Protein AF-A0A397V0S3-F1 (afdb_monomer_lite)

Organism: NCBI:txid44941

Structure (mmCIF, N/CA/C/O backbone):
data_AF-A0A397V0S3-F1
#
_entry.id   AF-A0A397V0S3-F1
#
loop_
_atom_site.group_PDB
_atom_site.id
_atom_site.type_symbol
_atom_site.label_atom_id
_atom_site.label_alt_id
_atom_site.label_comp_id
_atom_site.label_asym_id
_atom_site.label_entity_id
_atom_site.label_seq_id
_atom_site.pdbx_PDB_ins_code
_atom_site.Cartn_x
_atom_site.Cartn_y
_atom_site.Cartn_z
_atom_site.occupancy
_atom_site.B_iso_or_equiv
_atom_site.auth_seq_id
_atom_site.auth_comp_id
_atom_site.auth_asym_id
_atom_site.auth_atom_id
_atom_site.pdbx_PD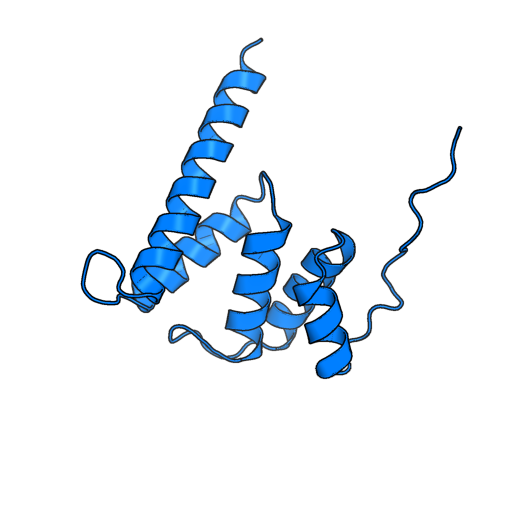B_model_num
ATOM 1 N N . MET A 1 1 ? 28.233 12.218 4.044 1.00 47.16 1 MET A N 1
ATOM 2 C CA . MET A 1 1 ? 27.952 11.152 5.044 1.00 47.16 1 MET A CA 1
ATOM 3 C C . MET A 1 1 ? 26.718 11.420 5.929 1.00 47.16 1 MET A C 1
ATOM 5 O O . MET A 1 1 ? 26.372 10.541 6.709 1.00 47.16 1 MET A O 1
ATOM 9 N N . PHE A 1 2 ? 26.013 12.561 5.813 1.00 43.94 2 PHE A N 1
ATOM 10 C CA . PHE A 1 2 ? 24.824 12.859 6.634 1.00 43.94 2 PHE A CA 1
ATOM 11 C C . PHE A 1 2 ? 23.475 12.532 5.961 1.00 43.94 2 PHE A C 1
ATOM 13 O O . PHE A 1 2 ? 22.545 12.204 6.698 1.00 43.94 2 PHE A O 1
ATOM 20 N N . GLU A 1 3 ? 23.361 12.529 4.621 1.00 48.47 3 GLU A N 1
ATOM 21 C CA . GLU A 1 3 ? 22.126 12.100 3.922 1.00 48.47 3 GLU A CA 1
ATOM 22 C C . GLU A 1 3 ? 21.644 10.713 4.376 1.00 48.47 3 GLU A C 1
ATOM 24 O O . GLU A 1 3 ? 20.478 10.530 4.711 1.00 48.47 3 GLU A O 1
ATOM 29 N N . ASN A 1 4 ? 22.566 9.754 4.487 1.00 51.44 4 ASN A N 1
ATOM 30 C CA . ASN A 1 4 ? 22.241 8.335 4.662 1.00 51.44 4 ASN A CA 1
ATOM 31 C C . ASN A 1 4 ? 21.581 8.007 6.025 1.00 51.44 4 ASN A C 1
ATOM 33 O O . ASN A 1 4 ? 20.850 7.028 6.171 1.00 51.44 4 ASN A O 1
ATOM 37 N N . ARG A 1 5 ? 21.808 8.838 7.057 1.00 49.22 5 ARG A N 1
ATOM 38 C CA . ARG A 1 5 ? 21.175 8.660 8.381 1.00 49.22 5 ARG A CA 1
ATOM 39 C C . ARG A 1 5 ? 19.757 9.211 8.435 1.00 49.22 5 ARG A C 1
ATOM 41 O O . ARG A 1 5 ? 18.913 8.603 9.084 1.00 49.22 5 ARG A O 1
ATOM 48 N N . LYS A 1 6 ? 19.510 10.340 7.764 1.00 52.59 6 LYS A N 1
ATOM 49 C CA . LYS A 1 6 ? 18.166 10.913 7.647 1.00 52.59 6 LYS A CA 1
ATOM 50 C C . LYS A 1 6 ? 17.281 9.981 6.833 1.00 52.59 6 LYS A C 1
ATOM 52 O O . LYS A 1 6 ? 16.215 9.616 7.297 1.00 52.59 6 LYS A O 1
ATOM 57 N N . GLU A 1 7 ? 17.786 9.497 5.702 1.00 56.88 7 GLU A N 1
ATOM 58 C CA . GLU A 1 7 ? 17.083 8.527 4.863 1.00 56.88 7 GLU A CA 1
ATOM 59 C C . GLU A 1 7 ? 16.694 7.261 5.644 1.00 56.88 7 GLU A C 1
ATOM 61 O O . GLU A 1 7 ? 15.538 6.857 5.631 1.00 56.88 7 GLU A O 1
ATOM 66 N N . LYS A 1 8 ? 17.622 6.660 6.402 1.00 53.94 8 LYS A N 1
ATOM 67 C CA . LYS A 1 8 ? 17.306 5.495 7.247 1.00 53.94 8 LYS A CA 1
ATOM 68 C C . LYS A 1 8 ? 16.245 5.802 8.314 1.00 53.94 8 LYS A C 1
ATOM 70 O O . LYS A 1 8 ? 15.444 4.928 8.627 1.00 53.94 8 LYS A O 1
ATOM 75 N N . TYR A 1 9 ? 16.260 7.004 8.887 1.00 54.59 9 TYR A N 1
ATOM 76 C CA . TYR A 1 9 ? 15.284 7.433 9.888 1.00 54.59 9 TYR A CA 1
ATOM 77 C C . TYR A 1 9 ? 13.882 7.593 9.285 1.00 54.59 9 TYR A C 1
ATOM 79 O O . TYR A 1 9 ? 12.935 7.051 9.848 1.00 54.59 9 TYR A O 1
ATOM 87 N N . TYR A 1 10 ? 13.770 8.236 8.118 1.00 56.25 10 TYR A N 1
ATOM 88 C CA . TYR A 1 10 ? 12.506 8.372 7.385 1.00 56.25 10 TYR A CA 1
ATOM 89 C C . TYR A 1 10 ? 11.912 7.003 7.029 1.00 56.25 10 TYR A C 1
ATOM 91 O O . TYR A 1 10 ? 10.782 6.715 7.410 1.00 56.25 10 TYR A O 1
ATOM 99 N N . LYS A 1 11 ? 12.727 6.068 6.515 1.00 58.22 11 LYS A N 1
ATOM 100 C CA . LYS A 1 11 ? 12.288 4.682 6.249 1.00 58.22 11 LYS A CA 1
ATOM 101 C C . LYS A 1 11 ? 11.705 3.974 7.477 1.00 58.22 11 LYS A C 1
ATOM 103 O O . LYS A 1 11 ? 10.759 3.201 7.364 1.00 58.22 11 LYS A O 1
ATOM 108 N N . VAL A 1 12 ? 12.297 4.181 8.656 1.00 59.50 12 VAL A N 1
ATOM 109 C CA . VAL A 1 12 ? 11.820 3.570 9.908 1.00 59.50 12 VAL A CA 1
ATOM 110 C C . VAL A 1 12 ? 10.531 4.238 10.389 1.00 59.50 12 VAL A C 1
ATOM 112 O O . VAL A 1 12 ? 9.621 3.532 10.818 1.00 59.50 12 VAL A O 1
ATOM 115 N N . TYR A 1 13 ? 10.442 5.565 10.299 1.00 63.47 13 TYR A N 1
ATOM 116 C CA . TYR A 1 13 ? 9.246 6.329 10.655 1.00 63.47 13 TYR A CA 1
ATOM 117 C C . TYR A 1 13 ? 8.043 5.920 9.792 1.00 63.47 13 TYR A C 1
ATOM 119 O O . TYR A 1 13 ? 7.010 5.529 10.326 1.00 63.47 13 TYR A O 1
ATOM 127 N N . GLU A 1 14 ? 8.223 5.861 8.476 1.00 64.62 14 GLU A N 1
ATOM 128 C CA . GLU A 1 14 ? 7.186 5.488 7.508 1.00 64.62 14 GLU A CA 1
ATOM 129 C C . GLU A 1 14 ? 6.689 4.042 7.695 1.00 64.62 14 GLU A C 1
ATOM 131 O O . GLU A 1 14 ? 5.486 3.771 7.633 1.00 64.62 14 GLU A O 1
ATOM 136 N N . LEU A 1 15 ? 7.592 3.096 7.995 1.00 64.31 15 LEU A N 1
ATOM 137 C CA . LEU A 1 15 ? 7.217 1.716 8.329 1.00 64.31 15 LEU A CA 1
ATOM 138 C C . LEU A 1 15 ? 6.378 1.652 9.609 1.00 64.31 15 LEU A C 1
ATOM 140 O O . LEU A 1 15 ? 5.401 0.904 9.661 1.00 64.31 15 LEU A O 1
ATOM 144 N N . ILE A 1 16 ? 6.741 2.421 10.637 1.00 70.12 16 ILE A N 1
ATOM 145 C CA . ILE A 1 16 ? 5.974 2.494 11.886 1.00 70.12 16 ILE A CA 1
ATOM 146 C C . ILE A 1 16 ? 4.582 3.072 11.613 1.00 70.12 16 ILE A C 1
ATOM 148 O O . ILE A 1 16 ? 3.600 2.484 12.065 1.00 70.12 16 ILE A O 1
ATOM 152 N N . THR A 1 17 ? 4.481 4.147 10.829 1.00 72.94 17 THR A N 1
ATOM 153 C CA . THR A 1 17 ? 3.211 4.770 10.416 1.00 72.94 17 THR A CA 1
ATOM 154 C C . THR A 1 17 ? 2.314 3.776 9.672 1.00 72.94 17 THR A C 1
ATOM 156 O O . THR A 1 17 ? 1.139 3.621 10.017 1.00 72.94 17 THR A O 1
ATOM 159 N N . TYR A 1 18 ? 2.871 3.010 8.727 1.00 73.75 18 TYR A N 1
ATOM 160 C CA . TYR A 1 18 ? 2.148 1.947 8.020 1.00 73.75 18 TYR A CA 1
ATOM 161 C C . TYR A 1 18 ? 1.638 0.849 8.960 1.00 73.75 18 TYR A C 1
ATOM 163 O O . TYR A 1 18 ? 0.458 0.493 8.921 1.00 73.75 18 TYR A O 1
ATOM 171 N N . TRP A 1 19 ? 2.514 0.280 9.794 1.00 73.88 19 TRP A N 1
ATOM 172 C CA . TRP A 1 19 ? 2.132 -0.826 10.676 1.00 73.88 19 TRP A CA 1
ATOM 173 C C . TRP A 1 19 ? 1.142 -0.378 11.741 1.00 73.88 19 TRP A C 1
ATOM 175 O O . TRP A 1 19 ? 0.224 -1.124 12.068 1.00 73.88 19 TRP A O 1
ATOM 185 N N . TYR A 1 20 ? 1.275 0.851 12.233 1.00 78.00 20 TYR A N 1
ATOM 186 C CA . TYR A 1 20 ? 0.320 1.429 13.162 1.00 78.00 20 TYR A CA 1
ATOM 187 C C . TYR A 1 20 ? -1.056 1.608 12.518 1.00 78.00 20 TYR A C 1
ATOM 189 O O . TYR A 1 20 ? -2.054 1.179 13.093 1.00 78.00 20 TYR A O 1
ATOM 197 N N . SER A 1 21 ? -1.109 2.128 11.290 1.00 77.75 21 SER A N 1
ATOM 198 C CA . SER A 1 21 ? -2.347 2.184 10.509 1.00 77.75 21 SER A CA 1
ATOM 199 C C . SER A 1 21 ? -2.966 0.796 10.300 1.00 77.75 21 SER A C 1
ATOM 201 O O . SER A 1 21 ? -4.160 0.597 10.528 1.00 77.75 21 SER A O 1
ATOM 203 N N . TYR A 1 22 ? -2.148 -0.200 9.949 1.00 73.12 22 TYR A N 1
ATOM 204 C CA . TYR A 1 22 ? -2.599 -1.582 9.800 1.00 73.12 22 TYR A CA 1
ATOM 205 C C . TYR A 1 22 ? -3.176 -2.142 11.104 1.00 73.12 22 TYR A C 1
ATOM 207 O O . TYR A 1 22 ? -4.235 -2.764 11.082 1.00 73.12 22 TYR A O 1
ATOM 215 N N . TYR A 1 23 ? -2.529 -1.906 12.244 1.00 78.69 23 TYR A N 1
ATOM 216 C CA . TYR A 1 23 ? -3.043 -2.354 13.536 1.00 78.69 23 TYR A CA 1
ATOM 217 C C . TYR A 1 23 ? -4.357 -1.674 13.905 1.00 78.69 23 TYR A C 1
ATOM 219 O O . TYR A 1 23 ? -5.271 -2.359 14.358 1.00 78.69 23 TYR A O 1
ATOM 227 N N . LEU A 1 24 ? -4.487 -0.373 13.639 1.00 81.00 24 LEU A N 1
ATOM 228 C CA . LEU A 1 24 ? -5.737 0.361 13.828 1.00 81.00 24 LEU A CA 1
ATOM 229 C C . LEU A 1 24 ? -6.857 -0.148 12.918 1.00 81.00 24 LEU A C 1
ATOM 231 O O . LEU A 1 24 ? -7.986 -0.236 13.375 1.00 81.00 24 LEU A O 1
ATOM 235 N N . HIS A 1 25 ? -6.560 -0.528 11.674 1.00 74.50 25 HIS A N 1
ATOM 236 C CA . HIS A 1 25 ? -7.523 -1.157 10.763 1.00 74.50 25 HIS A CA 1
ATOM 237 C C . HIS A 1 25 ? -7.917 -2.569 11.220 1.00 74.50 25 HIS A C 1
ATOM 239 O O . HIS A 1 25 ? -9.071 -2.958 11.124 1.00 74.50 25 HIS A O 1
ATOM 245 N N . GLN A 1 26 ? -6.972 -3.366 11.711 1.00 75.12 26 GLN A N 1
ATOM 246 C CA . GLN A 1 26 ? -7.261 -4.740 12.128 1.00 75.12 26 GLN A CA 1
ATOM 247 C C . GLN A 1 26 ? -7.802 -4.837 13.566 1.00 75.12 26 GLN A C 1
ATOM 249 O O . GLN A 1 26 ? -8.148 -5.933 14.004 1.00 75.12 26 GLN A O 1
ATOM 254 N N . GLY A 1 27 ? -7.830 -3.735 14.326 1.00 80.00 27 GLY A N 1
ATOM 255 C CA . GLY A 1 27 ? -8.138 -3.754 15.762 1.00 80.00 27 GLY A CA 1
ATOM 256 C C . GLY A 1 27 ? -7.120 -4.562 16.581 1.00 80.00 27 GLY A C 1
ATOM 257 O O . GLY A 1 27 ? -7.462 -5.186 17.587 1.00 80.00 27 GLY A O 1
ATOM 258 N N . ILE A 1 28 ? -5.862 -4.622 16.133 1.00 76.81 28 ILE A N 1
ATOM 259 C CA . ILE A 1 28 ? -4.807 -5.383 16.812 1.00 76.81 28 ILE A CA 1
ATOM 260 C C . ILE A 1 28 ? -4.216 -4.516 17.924 1.00 76.81 28 ILE A C 1
ATOM 262 O O . ILE A 1 28 ? -3.637 -3.464 17.666 1.00 76.81 28 ILE A O 1
ATOM 266 N N . GLY A 1 29 ? -4.322 -4.980 19.171 1.00 71.31 29 GLY A N 1
ATOM 267 C CA . GLY A 1 29 ? -3.753 -4.285 20.332 1.00 71.31 29 GLY A CA 1
ATOM 268 C C . GLY A 1 29 ? -4.564 -3.079 20.825 1.00 71.31 29 GLY A C 1
ATOM 269 O O . GLY A 1 29 ? -4.081 -2.342 21.680 1.00 71.31 29 GLY A O 1
ATOM 270 N N . GLY A 1 30 ? -5.787 -2.882 20.322 1.00 79.38 30 GLY A N 1
ATOM 271 C CA . GLY A 1 30 ? -6.693 -1.804 20.721 1.00 79.38 30 GLY A CA 1
ATOM 272 C C . GLY A 1 30 ? -7.972 -1.779 19.874 1.00 79.38 30 GLY A C 1
ATOM 273 O O . GLY A 1 30 ? -8.102 -2.587 18.955 1.00 79.38 30 GLY A O 1
ATOM 274 N N . PRO A 1 31 ? -8.931 -0.885 20.178 1.00 77.75 31 PRO A N 1
ATOM 275 C CA . PRO A 1 31 ? -10.124 -0.716 19.355 1.00 77.75 31 PRO A CA 1
ATOM 276 C C . PRO A 1 31 ? -9.757 -0.262 17.938 1.00 77.75 31 PRO A C 1
ATOM 278 O O . PRO A 1 31 ? -8.801 0.490 17.743 1.00 77.75 31 PRO A O 1
ATOM 281 N N . GLU A 1 32 ? -10.532 -0.728 16.960 1.00 80.31 32 GLU A N 1
ATOM 282 C CA . GLU A 1 32 ? -10.382 -0.328 15.564 1.00 80.31 32 GLU A CA 1
ATOM 283 C C . GLU A 1 32 ? -10.620 1.185 15.403 1.00 80.31 32 GLU A C 1
ATOM 285 O O . GLU A 1 32 ? -11.607 1.716 15.91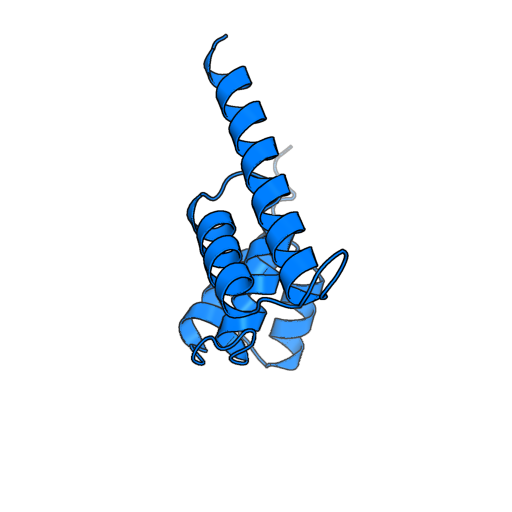4 1.00 80.31 32 GLU A O 1
ATOM 290 N N . ASP A 1 33 ? -9.740 1.865 14.665 1.00 82.12 33 ASP A N 1
ATOM 291 C CA . ASP A 1 33 ? -9.869 3.287 14.322 1.00 82.12 33 ASP A CA 1
ATOM 292 C C . ASP A 1 33 ? -9.602 3.478 12.826 1.00 82.12 33 ASP A C 1
ATOM 294 O O . ASP A 1 33 ? -8.476 3.715 12.374 1.00 82.12 33 ASP A O 1
ATOM 298 N N . LYS A 1 34 ? -10.667 3.309 12.038 1.00 76.69 34 LYS A N 1
ATOM 299 C CA . LYS A 1 34 ? -10.617 3.389 10.573 1.00 76.69 34 LYS A CA 1
ATOM 300 C C . LYS A 1 34 ? -10.232 4.780 10.082 1.00 76.69 34 LYS A C 1
ATOM 302 O O . LYS A 1 34 ? -9.514 4.881 9.088 1.00 76.69 34 LYS A O 1
ATOM 307 N N . ASP A 1 35 ? -10.679 5.825 10.773 1.00 78.94 35 ASP A N 1
ATOM 308 C CA . ASP A 1 35 ? -10.454 7.208 10.358 1.00 78.94 35 ASP A CA 1
ATOM 309 C C . ASP A 1 35 ? -8.973 7.557 10.520 1.00 78.94 35 ASP A C 1
ATOM 311 O O . ASP A 1 35 ? -8.327 7.990 9.560 1.00 78.94 35 ASP A O 1
ATOM 315 N N . LYS A 1 36 ? -8.392 7.235 11.679 1.00 78.75 36 LYS A N 1
ATOM 316 C CA . LYS A 1 36 ? -6.960 7.415 11.930 1.00 78.75 36 LYS A CA 1
ATOM 317 C C . LYS A 1 36 ? -6.092 6.517 11.051 1.00 78.75 36 LYS A C 1
ATOM 319 O O . LYS A 1 36 ? -5.060 6.959 10.549 1.00 78.75 36 LYS A O 1
ATOM 324 N N . ALA A 1 37 ? -6.512 5.274 10.801 1.00 77.25 37 ALA A N 1
ATOM 325 C CA . ALA A 1 37 ? -5.824 4.403 9.849 1.00 77.25 37 ALA A CA 1
ATOM 326 C C . ALA A 1 37 ? -5.784 5.029 8.442 1.00 77.25 37 ALA A C 1
ATOM 328 O O . ALA A 1 37 ? -4.740 5.023 7.785 1.00 77.25 37 ALA A O 1
ATOM 329 N N . SER A 1 38 ? -6.898 5.614 7.992 1.00 71.44 38 SER A N 1
ATOM 330 C CA . SER A 1 38 ? -7.004 6.250 6.676 1.00 71.44 38 SER A CA 1
ATOM 331 C C . SER A 1 38 ? -6.053 7.444 6.507 1.00 71.44 38 SER A C 1
ATOM 333 O O . SER A 1 38 ? -5.470 7.616 5.435 1.00 71.44 38 SER A O 1
ATOM 335 N N . GLU A 1 39 ? -5.862 8.243 7.558 1.00 79.00 39 GLU A N 1
ATOM 336 C CA . GLU A 1 39 ? -4.955 9.395 7.573 1.00 79.00 39 GLU A CA 1
ATOM 337 C C . GLU A 1 39 ? -3.495 8.944 7.475 1.00 79.00 39 GLU A C 1
ATOM 339 O O . GLU A 1 39 ? -2.781 9.349 6.558 1.00 79.00 39 GLU A O 1
ATOM 344 N N . LEU A 1 40 ? -3.098 8.002 8.330 1.00 76.44 40 LEU A N 1
ATOM 345 C CA . LEU A 1 40 ? -1.742 7.449 8.361 1.00 76.44 40 LEU A CA 1
ATOM 346 C C . LEU A 1 40 ? -1.384 6.707 7.060 1.00 76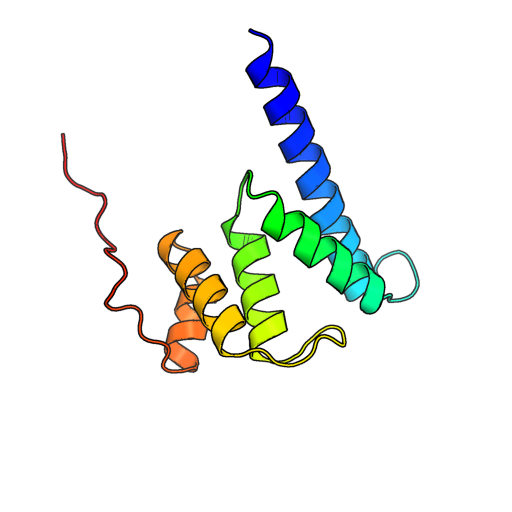.44 40 LEU A C 1
ATOM 348 O O . LEU A 1 40 ? -0.234 6.732 6.625 1.00 76.44 40 LEU A O 1
ATOM 352 N N . TYR A 1 41 ? -2.355 6.061 6.399 1.00 73.19 41 TYR A N 1
ATOM 353 C CA . TYR A 1 41 ? -2.125 5.452 5.083 1.00 73.19 41 TYR A CA 1
ATOM 354 C C . TYR A 1 41 ? -1.860 6.489 3.988 1.00 73.19 41 TYR A C 1
ATOM 356 O O . TYR A 1 41 ? -1.080 6.204 3.078 1.00 73.19 41 TYR A O 1
ATOM 364 N N . LYS A 1 42 ? -2.504 7.662 4.043 1.00 72.31 42 LYS A N 1
ATOM 365 C CA . LYS A 1 42 ? -2.235 8.757 3.098 1.00 72.31 42 LYS A CA 1
ATOM 366 C C . LYS A 1 42 ? -0.853 9.345 3.347 1.00 72.31 42 LYS A C 1
ATOM 368 O O . LYS A 1 42 ? -0.083 9.440 2.401 1.00 72.31 42 LYS A O 1
ATOM 373 N N . GLU A 1 43 ? -0.525 9.634 4.603 1.00 75.38 43 GLU A N 1
ATOM 374 C CA . GLU A 1 43 ? 0.788 10.149 5.012 1.00 75.38 43 GLU A CA 1
ATOM 375 C C . GLU A 1 43 ? 1.920 9.230 4.530 1.00 75.38 43 GLU A C 1
ATOM 377 O O . GLU A 1 43 ? 2.804 9.658 3.791 1.00 75.38 43 GLU A O 1
ATOM 382 N N . ALA A 1 44 ? 1.817 7.927 4.811 1.00 71.12 44 ALA A N 1
ATOM 383 C CA . ALA A 1 44 ? 2.808 6.943 4.377 1.00 71.12 44 ALA A CA 1
ATOM 384 C C . ALA A 1 44 ? 2.919 6.794 2.844 1.00 71.12 44 ALA A C 1
ATOM 386 O O . ALA A 1 44 ? 3.937 6.318 2.341 1.00 71.12 44 ALA A O 1
ATOM 387 N N . ALA A 1 45 ? 1.877 7.145 2.084 1.00 66.25 45 ALA A N 1
ATOM 388 C CA . ALA A 1 45 ? 1.908 7.095 0.623 1.00 66.25 45 ALA A CA 1
ATOM 389 C C . ALA A 1 45 ? 2.434 8.390 -0.013 1.00 66.25 45 ALA A C 1
ATOM 391 O O . ALA A 1 45 ? 3.092 8.312 -1.054 1.00 66.25 45 ALA A O 1
ATOM 392 N N . ASP A 1 46 ? 2.154 9.545 0.594 1.00 65.94 46 ASP A N 1
ATOM 393 C CA . ASP A 1 46 ? 2.559 10.866 0.108 1.00 65.94 46 ASP A CA 1
ATOM 394 C C . ASP A 1 46 ? 4.055 11.147 0.381 1.00 65.94 46 ASP A C 1
ATOM 396 O O . ASP A 1 46 ? 4.695 11.826 -0.423 1.00 65.94 46 ASP A O 1
ATOM 400 N N . GLU A 1 47 ? 4.647 10.578 1.444 1.00 62.88 47 GLU A N 1
ATOM 401 C CA . GLU A 1 47 ? 6.083 10.738 1.770 1.00 62.88 47 GLU A CA 1
ATOM 402 C C . GLU A 1 47 ? 7.030 9.868 0.918 1.00 62.88 47 GLU A C 1
ATOM 404 O O . GLU A 1 47 ? 8.210 10.180 0.776 1.00 62.88 47 GLU A O 1
ATOM 409 N N . GLY A 1 48 ? 6.508 8.836 0.249 1.00 60.41 48 GLY A N 1
ATOM 410 C CA . GLY A 1 48 ? 7.114 8.256 -0.951 1.00 60.41 48 GLY A CA 1
ATOM 411 C C . GLY A 1 48 ? 8.424 7.455 -0.832 1.00 60.41 48 GLY A C 1
ATOM 412 O O . GLY A 1 48 ? 8.960 7.113 -1.890 1.00 60.41 48 GLY A O 1
ATOM 413 N N . ILE A 1 49 ? 8.981 7.109 0.342 1.00 50.75 49 ILE A N 1
ATOM 414 C CA . ILE A 1 49 ? 10.357 6.557 0.408 1.00 50.75 49 ILE A CA 1
ATOM 415 C C . ILE A 1 49 ? 10.521 5.379 1.396 1.00 50.75 49 ILE A C 1
ATOM 417 O O . ILE A 1 49 ? 11.214 5.459 2.402 1.00 50.75 49 ILE A O 1
ATOM 421 N N . ALA A 1 50 ? 10.059 4.191 0.977 1.00 43.53 50 ALA A N 1
ATOM 422 C CA . ALA A 1 50 ? 10.896 3.001 0.692 1.00 43.53 50 ALA A CA 1
ATOM 423 C C . ALA A 1 50 ? 10.160 1.679 0.954 1.00 43.53 50 ALA A C 1
ATOM 425 O O . ALA A 1 50 ? 9.770 1.352 2.069 1.00 43.53 50 ALA A O 1
ATOM 426 N N . GLY A 1 51 ? 10.027 0.870 -0.102 1.00 50.16 51 GLY A N 1
ATOM 427 C CA . GLY A 1 51 ? 9.172 -0.324 -0.112 1.00 50.16 51 GLY A CA 1
ATOM 428 C C . GLY A 1 51 ? 7.755 -0.042 -0.626 1.00 50.16 51 GLY A C 1
ATOM 429 O O . GLY A 1 51 ? 6.831 -0.801 -0.337 1.00 50.16 51 GLY A O 1
ATOM 430 N N . ALA A 1 52 ? 7.595 1.037 -1.406 1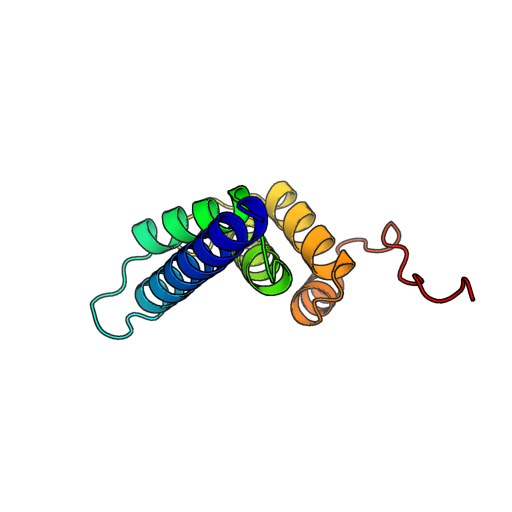.00 49.88 52 ALA A N 1
ATOM 431 C CA . ALA A 1 52 ? 6.350 1.635 -1.903 1.00 49.88 52 ALA A CA 1
ATOM 432 C C . ALA A 1 52 ? 5.353 0.686 -2.605 1.00 49.88 52 ALA A C 1
ATOM 434 O O . ALA A 1 52 ? 4.230 1.084 -2.897 1.00 49.88 52 ALA A O 1
ATOM 435 N N . GLN A 1 53 ? 5.705 -0.581 -2.827 1.00 54.34 53 GLN A N 1
ATOM 436 C CA . GLN A 1 53 ? 4.780 -1.601 -3.309 1.00 54.34 53 GLN A CA 1
ATOM 437 C C . GLN A 1 53 ? 3.595 -1.813 -2.355 1.00 54.34 53 GLN A C 1
ATOM 439 O O . GLN A 1 53 ? 2.457 -1.861 -2.818 1.00 54.34 53 GLN A O 1
ATOM 444 N N . LEU A 1 54 ? 3.832 -1.963 -1.046 1.00 58.47 54 LEU A N 1
ATOM 445 C CA . LEU A 1 54 ? 2.773 -2.305 -0.083 1.00 58.47 54 LEU A CA 1
ATOM 446 C C . LEU A 1 54 ? 1.790 -1.143 0.180 1.00 58.47 54 LEU A C 1
ATOM 448 O O . LEU A 1 54 ? 0.582 -1.385 0.103 1.00 58.47 54 LEU A O 1
ATOM 452 N N . PRO A 1 55 ? 2.245 0.107 0.419 1.00 68.00 55 PRO A N 1
ATOM 453 C CA . PRO A 1 55 ? 1.347 1.236 0.671 1.00 68.00 55 PRO A CA 1
ATOM 454 C C . PRO A 1 55 ? 0.543 1.644 -0.566 1.00 68.00 55 PRO A C 1
ATOM 456 O O . PRO A 1 55 ? -0.654 1.890 -0.452 1.00 68.00 55 PRO A O 1
ATOM 459 N N . GLN A 1 56 ? 1.153 1.656 -1.760 1.00 74.06 56 GLN A N 1
ATOM 460 C CA . GLN A 1 56 ? 0.462 2.060 -2.993 1.00 74.06 56 GLN A CA 1
ATOM 461 C C . GLN A 1 56 ? -0.647 1.079 -3.383 1.00 74.06 56 GLN A C 1
ATOM 463 O O . GLN A 1 56 ? -1.721 1.512 -3.797 1.00 74.06 56 GLN A O 1
ATOM 468 N N . TYR A 1 57 ? -0.420 -0.231 -3.216 1.00 83.62 57 TYR A N 1
ATOM 469 C CA . TYR A 1 57 ? -1.472 -1.230 -3.420 1.00 83.62 57 TYR A CA 1
ATOM 470 C C . TYR A 1 57 ? -2.623 -1.024 -2.432 1.00 83.62 57 TYR A C 1
ATOM 472 O O . TYR A 1 57 ? -3.764 -0.875 -2.862 1.00 83.62 57 TYR A O 1
ATOM 480 N N . ASN A 1 58 ? -2.327 -0.980 -1.127 1.00 82.12 58 ASN A N 1
ATOM 481 C CA . ASN A 1 58 ? -3.364 -0.877 -0.101 1.00 82.12 58 ASN A CA 1
ATOM 482 C C . ASN A 1 58 ? -4.158 0.425 -0.243 1.00 82.12 58 ASN A C 1
ATOM 484 O O . ASN A 1 58 ? -5.382 0.399 -0.197 1.00 82.12 58 ASN A O 1
ATOM 488 N N . LEU A 1 59 ? -3.490 1.554 -0.483 1.00 81.12 59 LEU A N 1
ATOM 489 C CA . LEU A 1 59 ? -4.166 2.833 -0.677 1.00 81.12 59 LEU A CA 1
ATOM 490 C C . LEU A 1 59 ? -4.952 2.872 -1.995 1.00 81.12 59 LEU A C 1
ATOM 492 O O . LEU A 1 59 ? -6.058 3.408 -2.033 1.00 81.12 59 LEU A O 1
ATOM 496 N N . GLY A 1 60 ? -4.418 2.273 -3.062 1.00 87.44 60 GLY A N 1
ATOM 497 C CA . GLY A 1 60 ? -5.126 2.119 -4.330 1.00 87.44 60 GLY A CA 1
ATOM 498 C C . GLY A 1 60 ? -6.421 1.320 -4.174 1.00 87.44 60 GLY A C 1
ATOM 499 O O . GLY A 1 60 ? -7.471 1.765 -4.628 1.00 87.44 60 GLY A O 1
ATOM 500 N N . ASP A 1 61 ? -6.362 0.196 -3.464 1.00 89.44 61 ASP A N 1
ATOM 501 C CA . ASP A 1 61 ? -7.502 -0.653 -3.103 1.00 89.44 61 ASP A CA 1
ATOM 502 C C . ASP A 1 61 ? -8.508 0.082 -2.191 1.00 89.44 61 ASP A C 1
ATOM 504 O O . ASP A 1 61 ? -9.719 0.024 -2.421 1.00 89.44 61 ASP A O 1
ATOM 508 N N . ILE A 1 62 ? -8.026 0.860 -1.215 1.00 86.75 62 ILE A N 1
ATOM 509 C CA . ILE A 1 62 ? -8.865 1.698 -0.345 1.00 86.75 62 ILE A CA 1
ATOM 510 C C . ILE A 1 62 ? -9.637 2.745 -1.155 1.00 86.75 62 ILE A C 1
ATOM 512 O O . ILE A 1 62 ? -10.856 2.823 -1.013 1.00 86.75 62 ILE A O 1
ATOM 516 N N . TYR A 1 63 ? -8.976 3.516 -2.024 1.00 87.88 63 TYR A N 1
ATOM 517 C CA . TYR A 1 63 ? -9.655 4.514 -2.863 1.00 87.88 63 TYR A CA 1
ATOM 518 C C . TYR A 1 63 ? -10.587 3.870 -3.893 1.00 87.88 63 TYR A C 1
ATOM 520 O O . TYR A 1 63 ? -11.679 4.383 -4.137 1.00 87.88 63 TYR A O 1
ATOM 528 N N . PHE A 1 64 ? -10.185 2.750 -4.498 1.00 89.62 64 PHE A N 1
ATOM 529 C CA . PHE A 1 64 ? -10.953 2.115 -5.568 1.00 89.62 64 PHE A CA 1
ATOM 530 C C . PHE A 1 64 ? -12.285 1.537 -5.071 1.00 89.62 64 PHE A C 1
ATOM 532 O O . PHE A 1 64 ? -13.294 1.641 -5.772 1.00 89.62 64 PHE A O 1
ATOM 539 N N . PHE A 1 65 ? -12.303 0.980 -3.855 1.00 89.19 65 PHE A N 1
ATOM 540 C CA . PHE A 1 65 ? -13.500 0.377 -3.257 1.00 89.19 65 PHE A CA 1
ATOM 541 C C . PHE A 1 65 ? -14.145 1.205 -2.137 1.00 89.19 65 PHE A C 1
ATOM 543 O O . PHE A 1 65 ? -15.209 0.823 -1.661 1.00 89.19 65 PHE A O 1
ATOM 550 N N . GLY A 1 66 ? -13.540 2.319 -1.718 1.00 83.69 66 GLY A N 1
ATOM 551 C CA . GLY A 1 66 ? -14.048 3.152 -0.623 1.00 83.69 66 GLY A CA 1
ATOM 552 C C . GLY A 1 66 ? -13.968 2.462 0.742 1.00 83.69 66 GLY A C 1
ATOM 553 O O . GLY A 1 66 ? -14.959 2.379 1.467 1.00 83.69 66 GLY A O 1
ATOM 554 N N . LYS A 1 67 ? -12.803 1.893 1.075 1.00 82.88 67 LYS A N 1
ATOM 555 C CA . LYS A 1 67 ? -12.562 1.226 2.371 1.00 82.88 67 LYS A CA 1
ATOM 556 C C . LYS A 1 67 ? -12.188 2.255 3.447 1.00 82.88 67 LYS A C 1
ATOM 558 O O . LYS A 1 67 ? -11.882 3.398 3.133 1.00 82.88 67 LYS A O 1
ATOM 563 N N . LEU A 1 68 ? -12.189 1.851 4.719 1.00 74.38 68 LEU A N 1
ATOM 564 C CA . LEU A 1 68 ? -11.773 2.702 5.852 1.00 74.38 68 LEU A CA 1
ATOM 565 C C . LEU A 1 68 ? -12.492 4.062 5.924 1.00 74.38 68 LEU A C 1
ATOM 567 O O . LEU A 1 68 ? -11.856 5.080 6.171 1.00 74.38 68 LEU A O 1
ATOM 571 N N . ASN A 1 69 ? -13.801 4.091 5.650 1.00 76.62 69 ASN A N 1
ATOM 572 C CA . ASN A 1 69 ? -14.608 5.321 5.594 1.00 76.62 69 ASN A CA 1
ATOM 573 C C . ASN A 1 69 ? -14.116 6.374 4.581 1.00 76.62 69 ASN A C 1
ATOM 575 O O . ASN A 1 69 ? -14.583 7.512 4.590 1.00 76.62 69 ASN A O 1
ATOM 579 N N . MET A 1 70 ? -13.207 6.014 3.674 1.00 78.19 70 MET A N 1
ATOM 580 C CA . MET A 1 70 ? -12.803 6.899 2.593 1.00 78.19 70 MET A CA 1
ATOM 581 C C . MET A 1 70 ? -13.814 6.843 1.455 1.00 78.19 70 MET A C 1
ATOM 583 O O . MET A 1 70 ? -14.237 5.772 1.023 1.00 78.19 70 MET A O 1
ATOM 587 N N . SER A 1 71 ? -14.162 8.015 0.927 1.00 83.38 71 SER A N 1
ATOM 588 C CA . SER A 1 71 ? -14.975 8.119 -0.280 1.00 83.38 71 SER A CA 1
ATOM 589 C C . SER A 1 71 ? -14.301 7.411 -1.454 1.00 83.38 71 SER A C 1
ATOM 591 O O . SER A 1 71 ? -13.087 7.515 -1.647 1.00 83.38 71 SER A O 1
ATOM 593 N N . VAL A 1 72 ? -15.110 6.723 -2.261 1.00 89.69 72 VAL A N 1
ATOM 594 C CA . VAL A 1 72 ? -14.653 6.078 -3.494 1.00 89.69 72 VAL A CA 1
ATOM 595 C C . VAL A 1 72 ? -14.068 7.127 -4.442 1.00 89.69 72 VAL A C 1
ATOM 597 O O . VAL A 1 72 ? -14.749 8.075 -4.829 1.00 89.69 72 VAL A O 1
ATOM 600 N N . ASP A 1 73 ? -12.834 6.899 -4.875 1.00 92.12 73 ASP A N 1
ATOM 601 C CA . ASP A 1 73 ? -12.171 7.623 -5.957 1.00 92.12 73 ASP A CA 1
ATOM 602 C C . ASP A 1 73 ? -11.480 6.601 -6.864 1.00 92.12 73 ASP A C 1
ATOM 604 O O . ASP A 1 73 ? -10.313 6.236 -6.691 1.00 92.12 73 ASP A O 1
ATOM 608 N N . LYS A 1 74 ? -12.240 6.087 -7.837 1.00 91.62 74 LYS A N 1
ATOM 609 C CA . LYS A 1 74 ? -11.757 5.038 -8.743 1.00 91.62 74 LYS A CA 1
ATOM 610 C C . LYS A 1 74 ? -10.564 5.493 -9.574 1.00 91.62 74 LYS A C 1
ATOM 612 O O . LYS A 1 74 ? -9.699 4.674 -9.866 1.00 91.62 74 LYS A O 1
ATOM 617 N N . GLU A 1 75 ? -10.497 6.763 -9.957 1.00 91.44 75 GLU A N 1
ATOM 618 C CA . GLU A 1 75 ? -9.410 7.270 -10.798 1.00 91.44 75 GLU A CA 1
ATOM 619 C C . GLU A 1 75 ? -8.110 7.397 -10.005 1.00 91.44 75 GLU A C 1
ATOM 621 O O . GLU A 1 75 ? -7.058 6.937 -10.460 1.00 91.44 75 GLU A O 1
ATOM 626 N N . LYS A 1 76 ? -8.173 7.932 -8.782 1.00 87.50 76 LYS A N 1
ATOM 627 C CA . LYS A 1 76 ? -7.018 7.955 -7.877 1.00 87.50 76 LYS A CA 1
ATOM 628 C C . LYS A 1 76 ? -6.585 6.542 -7.487 1.00 87.50 76 LYS A C 1
ATOM 630 O O . LYS A 1 76 ? -5.393 6.239 -7.542 1.00 87.50 76 LYS A O 1
ATOM 635 N N . GLY A 1 77 ? -7.542 5.661 -7.190 1.00 90.12 77 GLY A N 1
ATOM 636 C CA . GLY A 1 77 ? -7.297 4.247 -6.904 1.00 90.12 77 GLY A CA 1
ATOM 637 C C . GLY A 1 77 ? -6.561 3.538 -8.043 1.00 90.12 77 GLY A C 1
ATOM 638 O O . GLY A 1 77 ? -5.499 2.959 -7.820 1.00 90.12 77 GLY A O 1
ATOM 639 N N . LYS A 1 78 ? -7.045 3.665 -9.287 1.00 92.69 78 LYS A N 1
ATOM 640 C CA . LYS A 1 78 ? -6.387 3.102 -10.483 1.00 92.69 78 LYS A CA 1
ATOM 641 C C . LYS A 1 78 ? -4.954 3.593 -10.644 1.00 92.69 78 LYS A C 1
ATOM 643 O O . LYS A 1 78 ? -4.070 2.782 -10.895 1.00 92.69 78 LYS A O 1
ATOM 648 N N . LYS A 1 79 ? -4.701 4.898 -10.495 1.00 88.88 79 LYS A N 1
ATOM 649 C CA . LYS A 1 79 ? -3.345 5.463 -10.629 1.00 88.88 79 LYS A CA 1
ATOM 650 C C . LYS A 1 79 ? -2.373 4.841 -9.628 1.00 88.88 79 LYS A C 1
ATOM 652 O O . LYS A 1 79 ? -1.266 4.462 -10.009 1.00 88.88 79 LYS A O 1
ATOM 657 N N . LEU A 1 80 ? -2.801 4.693 -8.375 1.00 87.69 80 LEU A N 1
ATOM 658 C CA . LEU A 1 80 ? -2.008 4.056 -7.323 1.00 87.69 80 LEU A CA 1
ATOM 659 C C . LEU A 1 80 ? -1.785 2.562 -7.597 1.00 87.69 80 LEU A C 1
ATOM 661 O O . LEU A 1 80 ? -0.659 2.085 -7.469 1.00 87.69 80 LEU A O 1
ATOM 665 N N . LEU A 1 81 ? -2.812 1.838 -8.054 1.00 89.62 81 LEU A N 1
ATOM 666 C CA . LEU A 1 81 ? -2.697 0.422 -8.422 1.00 89.62 81 LEU A CA 1
ATOM 667 C C . LEU A 1 81 ? -1.764 0.201 -9.622 1.00 89.62 81 LEU A C 1
ATOM 669 O O . LEU A 1 81 ? -0.927 -0.697 -9.584 1.00 89.62 81 LEU A O 1
ATOM 673 N N . ILE A 1 82 ? -1.843 1.043 -10.656 1.00 89.62 82 ILE A N 1
ATOM 674 C CA . ILE A 1 82 ? -0.924 1.021 -11.806 1.00 89.62 82 ILE A CA 1
ATOM 675 C C . ILE A 1 82 ? 0.507 1.317 -11.346 1.00 89.62 82 ILE A C 1
ATOM 677 O O . ILE A 1 82 ? 1.434 0.627 -11.761 1.00 89.62 82 ILE A O 1
ATOM 681 N N . SER A 1 83 ? 0.703 2.300 -10.462 1.00 85.56 83 SER A N 1
ATOM 682 C CA . SER A 1 83 ? 2.017 2.593 -9.873 1.00 85.56 83 SER A CA 1
ATOM 683 C C . SER A 1 83 ? 2.576 1.399 -9.091 1.00 85.56 83 SER A C 1
ATOM 685 O O . SER A 1 83 ? 3.736 1.026 -9.267 1.00 85.56 83 SER A O 1
ATOM 687 N N . ALA A 1 84 ? 1.750 0.745 -8.272 1.00 85.88 84 ALA A N 1
ATOM 688 C CA . ALA A 1 84 ? 2.153 -0.451 -7.540 1.00 85.88 84 ALA A CA 1
ATOM 689 C C . ALA A 1 84 ? 2.501 -1.606 -8.498 1.00 85.88 84 ALA A C 1
ATOM 691 O O . ALA A 1 84 ? 3.505 -2.293 -8.304 1.00 85.88 84 ALA A O 1
ATOM 692 N N . ALA A 1 85 ? 1.714 -1.786 -9.563 1.00 88.06 85 ALA A N 1
ATOM 693 C CA . ALA A 1 85 ? 1.947 -2.794 -10.593 1.00 88.06 85 ALA A CA 1
ATOM 694 C C . ALA A 1 85 ? 3.252 -2.547 -11.372 1.00 88.06 85 ALA A C 1
ATOM 696 O O . ALA A 1 85 ? 4.004 -3.497 -11.575 1.00 88.06 85 ALA A O 1
ATOM 697 N N . LYS A 1 86 ? 3.580 -1.291 -11.722 1.00 85.88 86 LYS A N 1
ATOM 698 C CA . LYS A 1 86 ? 4.876 -0.908 -12.331 1.00 85.88 86 LYS A CA 1
ATOM 699 C C . LYS A 1 86 ? 6.058 -1.349 -11.472 1.00 85.88 86 LYS A C 1
ATOM 701 O O . LYS A 1 86 ? 7.058 -1.834 -11.982 1.00 85.88 86 LYS A O 1
ATOM 706 N N . ASN A 1 87 ? 5.902 -1.264 -10.154 1.00 79.38 87 ASN A N 1
ATOM 707 C CA . ASN A 1 87 ? 6.888 -1.734 -9.187 1.00 79.38 87 ASN A CA 1
ATOM 708 C C . ASN A 1 87 ? 6.833 -3.254 -8.941 1.00 79.38 87 ASN A C 1
ATOM 710 O O . ASN A 1 87 ? 7.346 -3.718 -7.926 1.00 79.38 87 ASN A O 1
ATOM 714 N N . LYS A 1 88 ? 6.223 -4.040 -9.839 1.00 84.94 88 LYS A N 1
ATOM 715 C CA . LYS A 1 88 ? 6.109 -5.508 -9.774 1.00 84.94 88 LYS A CA 1
ATOM 716 C C . LYS A 1 88 ? 5.326 -6.032 -8.556 1.00 84.94 88 LYS A C 1
ATOM 718 O O . LYS A 1 88 ? 5.501 -7.184 -8.166 1.00 84.94 88 LYS A O 1
ATOM 723 N N . ASN A 1 89 ? 4.430 -5.231 -7.965 1.00 85.12 89 ASN A N 1
ATOM 724 C CA . ASN A 1 89 ? 3.524 -5.721 -6.920 1.00 85.12 89 ASN A CA 1
ATOM 725 C C . ASN A 1 89 ? 2.495 -6.694 -7.526 1.00 85.12 89 ASN A C 1
ATOM 727 O O . ASN A 1 89 ? 1.599 -6.284 -8.266 1.00 85.12 89 ASN A O 1
ATOM 731 N N . THR A 1 90 ? 2.591 -7.976 -7.175 1.00 88.25 90 THR A N 1
ATOM 732 C CA . THR A 1 90 ? 1.727 -9.038 -7.713 1.00 88.25 90 THR A CA 1
ATOM 733 C C . THR A 1 90 ? 0.253 -8.849 -7.365 1.00 88.25 90 THR A C 1
ATOM 735 O O . THR A 1 90 ? -0.592 -9.010 -8.240 1.00 88.25 90 THR A O 1
ATOM 738 N N . LYS A 1 91 ? -0.067 -8.413 -6.139 1.00 88.69 91 LYS A N 1
ATOM 739 C CA . LYS A 1 91 ? -1.452 -8.152 -5.710 1.00 88.69 91 LYS A CA 1
ATOM 740 C C . LYS A 1 91 ? -2.090 -7.022 -6.513 1.00 88.69 91 LYS A C 1
ATOM 742 O O . LYS A 1 91 ? -3.250 -7.119 -6.901 1.00 88.69 91 LYS A O 1
ATOM 747 N N . ALA A 1 92 ? -1.331 -5.964 -6.796 1.00 90.19 92 ALA A N 1
ATOM 748 C CA . ALA A 1 92 ? -1.807 -4.868 -7.635 1.00 90.19 92 ALA A CA 1
ATOM 749 C C . ALA A 1 92 ? -2.038 -5.324 -9.082 1.00 90.19 92 ALA A C 1
ATOM 751 O O . ALA A 1 92 ? -3.054 -4.976 -9.675 1.00 90.19 92 ALA A O 1
ATOM 752 N N . ILE A 1 93 ? -1.139 -6.144 -9.637 1.00 90.19 93 ILE A N 1
ATOM 753 C CA . ILE A 1 93 ? -1.287 -6.721 -10.982 1.00 90.19 93 ILE A CA 1
ATOM 754 C C . ILE A 1 93 ? -2.538 -7.600 -11.070 1.00 90.19 93 ILE A C 1
ATOM 756 O O . ILE A 1 93 ? -3.326 -7.457 -12.004 1.00 90.19 93 ILE A O 1
ATOM 760 N N . GLU A 1 94 ? -2.729 -8.500 -10.107 1.00 92.12 94 GLU A N 1
ATOM 761 C CA . GLU A 1 94 ? -3.901 -9.375 -10.023 1.00 92.12 94 GLU A CA 1
ATOM 762 C C . GLU A 1 94 ? -5.195 -8.570 -9.915 1.00 92.12 94 GLU A C 1
ATOM 764 O O . GLU A 1 94 ? -6.143 -8.832 -10.657 1.00 92.12 94 GLU A O 1
ATOM 769 N N . LEU A 1 95 ? -5.218 -7.555 -9.046 1.00 92.44 95 LEU A N 1
ATOM 770 C CA . LEU A 1 95 ? -6.379 -6.688 -8.882 1.00 92.44 95 LEU A CA 1
ATOM 771 C C . LEU A 1 95 ? -6.683 -5.909 -10.166 1.00 92.44 95 LEU A C 1
ATOM 773 O O . LEU A 1 95 ? -7.826 -5.893 -10.612 1.00 92.44 95 LEU A O 1
ATOM 777 N N . CYS A 1 96 ? -5.669 -5.327 -10.807 1.00 92.75 96 CYS A N 1
ATOM 778 C CA . CYS A 1 96 ? -5.839 -4.634 -12.080 1.00 92.75 96 CYS A CA 1
ATOM 779 C C . CYS A 1 96 ? -6.401 -5.553 -13.168 1.00 92.75 96 CYS A C 1
ATOM 781 O O . CYS A 1 96 ? -7.310 -5.149 -13.887 1.00 92.75 96 CYS A O 1
ATOM 783 N N . ARG A 1 97 ? -5.931 -6.803 -13.260 1.00 92.25 97 ARG A N 1
ATOM 784 C CA . ARG A 1 97 ? -6.475 -7.793 -14.205 1.00 92.25 97 ARG A CA 1
ATOM 785 C C . ARG A 1 97 ? -7.930 -8.137 -13.897 1.00 92.25 97 ARG A C 1
ATOM 787 O O . ARG A 1 97 ? -8.747 -8.160 -14.810 1.00 92.25 97 ARG A O 1
ATOM 794 N N . LYS A 1 98 ? -8.259 -8.372 -12.624 1.00 94.12 98 LYS A N 1
ATOM 795 C CA . LYS A 1 98 ? -9.624 -8.687 -12.178 1.00 94.12 98 LYS A CA 1
ATOM 796 C C . LYS A 1 98 ? -10.609 -7.562 -12.504 1.00 94.12 98 LYS A C 1
ATOM 798 O O . LYS A 1 98 ? -11.722 -7.831 -12.942 1.00 94.12 98 LYS A O 1
ATOM 803 N N . GLU A 1 99 ? -10.185 -6.317 -12.317 1.00 94.62 99 GLU A N 1
ATOM 804 C CA . GLU A 1 99 ? -11.010 -5.122 -12.521 1.00 94.62 99 GLU A CA 1
ATOM 805 C C . GLU A 1 99 ? -10.901 -4.544 -13.948 1.00 94.62 99 GLU A C 1
ATOM 807 O O . GLU A 1 99 ? -11.420 -3.459 -14.213 1.00 94.62 99 GLU A O 1
ATOM 812 N N . ASN A 1 100 ? -10.241 -5.249 -14.880 1.00 93.50 100 ASN A N 1
ATOM 813 C CA . ASN A 1 100 ? -9.995 -4.811 -16.263 1.00 93.50 100 ASN A CA 1
ATOM 814 C C . ASN A 1 100 ? -9.329 -3.419 -16.370 1.00 93.50 100 ASN A C 1
ATOM 816 O O . ASN A 1 100 ? -9.629 -2.628 -17.267 1.00 93.50 100 ASN A O 1
ATOM 820 N N . ILE A 1 101 ? -8.422 -3.100 -15.446 1.00 92.31 101 ILE A N 1
ATOM 821 C CA . ILE A 1 101 ? -7.605 -1.883 -15.473 1.00 92.31 101 ILE A CA 1
ATOM 822 C C . ILE A 1 101 ? -6.457 -2.094 -16.467 1.00 92.31 101 ILE A C 1
ATOM 824 O O . ILE A 1 101 ? -5.680 -3.038 -16.334 1.00 92.31 101 ILE A O 1
ATOM 828 N N . ASN A 1 102 ? -6.344 -1.203 -17.457 1.00 89.00 102 ASN A N 1
ATOM 829 C CA . ASN A 1 102 ? -5.314 -1.278 -18.493 1.00 89.00 102 ASN A CA 1
ATOM 830 C C . ASN A 1 102 ? -3.901 -1.127 -17.887 1.00 89.00 102 ASN A C 1
ATOM 832 O O . ASN A 1 102 ? -3.611 -0.139 -17.207 1.00 89.00 102 ASN A O 1
ATOM 836 N N . LEU A 1 103 ? -3.031 -2.105 -18.165 1.00 85.19 103 LEU A N 1
ATOM 837 C CA . LEU A 1 103 ? -1.620 -2.127 -17.762 1.00 85.19 103 LEU A CA 1
ATOM 838 C C . LEU A 1 103 ? -0.656 -2.042 -18.959 1.00 85.19 103 LEU A C 1
ATOM 840 O O . LEU A 1 103 ? 0.549 -2.151 -18.766 1.00 85.19 103 LEU A O 1
ATOM 844 N N . ASP A 1 104 ? -1.151 -1.834 -20.177 1.00 78.38 104 ASP A N 1
ATOM 845 C CA . ASP A 1 104 ? -0.365 -1.855 -21.422 1.00 78.38 104 ASP A CA 1
ATOM 846 C C . ASP A 1 104 ? 0.657 -0.710 -21.479 1.00 78.38 104 ASP A C 1
ATOM 848 O O . ASP A 1 104 ? 1.662 -0.782 -22.178 1.00 78.38 104 ASP A O 1
ATOM 852 N N . GLN A 1 105 ? 0.427 0.350 -20.700 1.00 70.25 105 GLN A N 1
ATOM 853 C CA . GLN A 1 105 ? 1.359 1.470 -20.527 1.00 70.25 105 GLN A CA 1
ATOM 854 C C . GLN A 1 105 ? 2.524 1.153 -19.572 1.00 70.25 105 GLN A C 1
ATOM 856 O O . GLN A 1 105 ? 3.353 2.023 -19.291 1.00 70.25 105 GLN A O 1
ATOM 861 N N . ILE A 1 106 ? 2.569 -0.054 -19.003 1.00 74.81 106 ILE A N 1
ATOM 862 C CA . ILE A 1 106 ? 3.663 -0.520 -18.153 1.00 74.81 106 ILE A CA 1
ATOM 863 C C . ILE A 1 106 ? 4.657 -1.274 -19.033 1.00 74.81 106 ILE A C 1
ATOM 865 O O . ILE A 1 106 ? 4.342 -2.345 -19.546 1.00 74.81 106 ILE A O 1
ATOM 869 N N . ASN A 1 107 ? 5.869 -0.731 -19.177 1.00 73.50 107 ASN A N 1
ATOM 870 C CA . ASN A 1 107 ? 6.979 -1.515 -19.703 1.00 73.50 107 ASN A CA 1
ATOM 871 C C . ASN A 1 107 ? 7.430 -2.498 -18.614 1.00 73.50 107 ASN A C 1
ATOM 873 O O . ASN A 1 107 ? 7.891 -2.082 -17.554 1.00 73.50 107 ASN A O 1
ATOM 877 N N . TRP A 1 108 ? 7.240 -3.791 -18.859 1.00 68.62 108 TRP A N 1
ATOM 878 C CA . TRP A 1 108 ? 7.601 -4.855 -17.919 1.00 68.62 108 TRP A CA 1
ATOM 879 C C . TRP A 1 108 ? 9.080 -5.260 -18.013 1.00 68.62 108 TRP A C 1
ATOM 881 O O . TRP A 1 108 ? 9.553 -6.002 -17.148 1.00 68.62 108 TRP A O 1
ATOM 891 N N . ASP A 1 109 ? 9.794 -4.779 -19.036 1.00 61.97 109 ASP A N 1
ATOM 892 C CA . ASP A 1 109 ? 11.172 -5.150 -19.344 1.00 61.97 109 ASP A CA 1
ATOM 893 C C . ASP A 1 109 ? 12.165 -4.030 -18.980 1.00 61.97 109 ASP A C 1
ATOM 895 O O . ASP A 1 109 ? 12.338 -3.067 -19.725 1.00 61.97 109 ASP A O 1
ATOM 899 N N . ASP A 1 110 ? 12.818 -4.189 -17.823 1.00 58.19 110 ASP A N 1
ATOM 900 C CA . ASP A 1 110 ? 14.056 -3.482 -17.441 1.00 58.19 110 ASP A CA 1
ATOM 901 C C . ASP A 1 110 ? 15.269 -4.438 -17.495 1.00 58.19 110 ASP A C 1
ATOM 903 O O . ASP A 1 110 ? 16.289 -4.226 -16.837 1.00 58.19 110 ASP A O 1
ATOM 907 N N . SER A 1 111 ? 15.171 -5.540 -18.240 1.00 60.78 111 SER A N 1
ATOM 908 C CA . SER A 1 111 ? 16.262 -6.489 -18.433 1.00 60.78 111 SER A CA 1
ATOM 909 C C . SER A 1 111 ? 16.696 -6.505 -19.890 1.00 60.78 111 SER A C 1
ATOM 911 O O . SER A 1 111 ? 16.328 -7.427 -20.589 1.00 60.78 111 SER A O 1
ATOM 913 N N . VAL A 1 112 ? 17.491 -5.520 -20.324 1.00 52.38 112 VAL A N 1
ATOM 914 C CA . VAL A 1 112 ? 18.807 -5.709 -20.977 1.00 52.38 112 VAL A CA 1
ATOM 915 C C . VAL A 1 112 ? 19.447 -4.323 -21.170 1.00 52.38 112 VAL A C 1
ATOM 917 O O . VAL A 1 112 ? 19.182 -3.644 -22.156 1.00 52.38 112 VAL A O 1
ATOM 920 N N . THR A 1 113 ? 20.400 -3.971 -20.309 1.00 42.91 113 THR A N 1
ATOM 921 C CA . THR A 1 113 ? 21.686 -3.468 -20.813 1.00 42.91 113 THR A CA 1
ATOM 922 C C . THR A 1 113 ? 22.784 -4.054 -19.934 1.00 42.91 113 THR A C 1
ATOM 924 O O . THR A 1 113 ? 22.777 -3.859 -18.719 1.00 42.91 113 THR A O 1
ATOM 927 N N . LEU A 1 114 ? 23.633 -4.863 -20.574 1.00 46.25 114 LEU A N 1
ATOM 928 C CA . LEU A 1 114 ? 24.862 -5.460 -20.043 1.00 46.25 114 LEU A CA 1
ATOM 929 C C . LEU A 1 114 ? 25.847 -4.398 -19.541 1.00 46.25 114 LEU A C 1
ATOM 931 O O . LEU A 1 114 ? 25.880 -3.304 -20.151 1.00 46.25 114 LEU A O 1
#

Secondary structure (DSSP, 8-state):
--HHHHHHHHHHHHHHHHHHHHHHHHTTTS---HHHHHHHHHHHHHS--S-THHHHHHHHHHHHHT-TTPPP-HHHHHHHHHHHHHTT-HHHHHHHHHTT---TT---------

pLDDT: mean 74.93, std 14.08, range [42.91, 94.62]

Radius of gyration: 15.64 Å; chains: 1; bounding box: 43×22×42 Å

InterPro domains:
  IPR006597 Sel1-like repeat [PF08238] (18-48)
  IPR006597 Sel1-like repeat [PF08238] (56-88)
  IPR006597 Sel1-like repeat [SM00671] (14-49)
  IPR006597 Sel1-like repeat [SM00671] (53-89)
  IPR011990 Tetratricopeptide-like helical domain superfamily [G3DSA:1.25.40.10] (15-105)

Sequence (114 aa):
MFENRKEKYYKVYELITYWYSYYLHQGIGGPED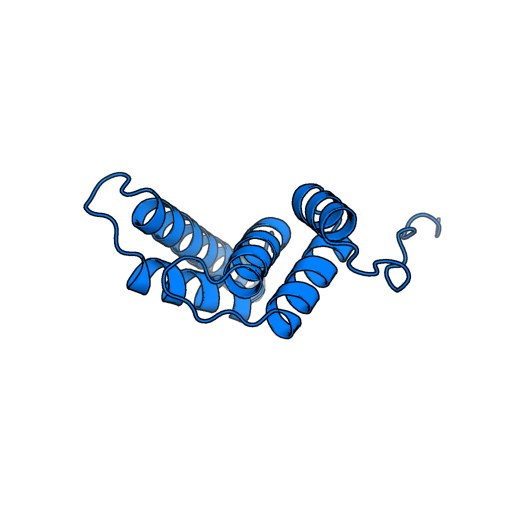KDKASELYKEAADEGIAGAQLPQYNLGDIYFFGKLNMSVDKEKGKKLLISAAKNKNTKAIELCRKENINLDQINWDDSVTL

Foldseek 3Di:
DPVVVVLVVVVVVLVCLQVVLVCLCVVPPHHRQLPSSLV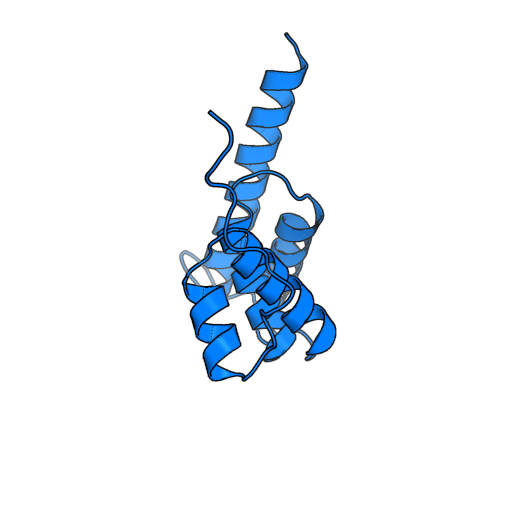SLVVSQVSPDDPLLVSLQVNLVCQCVVPSVRHHDNVSSLVSLLVSVLVVNPSSVVVCVVVVNDNVPRDPDPPDDD